Protein AF-A0A0A2BE56-F1 (afdb_monomer_lite)

Secondary structure (DSSP, 8-state):
--HHHHHHHHHHHHHHHHHHHHHHHHHHHHHHHHHHHHHHHHHHHHHHHHHHHHHHHHHHHHHHHHHHHTT-HHHHHHHHHHHHHHHHHHHHHHHHH-TTS-HHHHHHHHHHHIIIII--

Structure (mmCIF, N/CA/C/O backbone):
data_AF-A0A0A2BE56-F1
#
_entry.id   AF-A0A0A2BE56-F1
#
loop_
_atom_site.group_PDB
_atom_site.id
_atom_site.type_symbol
_atom_site.label_atom_id
_atom_site.label_alt_id
_atom_site.label_comp_id
_atom_site.label_asym_id
_atom_site.label_entity_id
_atom_site.label_seq_id
_atom_site.pdbx_PDB_ins_code
_atom_site.Cartn_x
_atom_site.Cartn_y
_atom_site.Cartn_z
_atom_site.occupancy
_atom_site.B_iso_or_equiv
_atom_site.auth_seq_id
_atom_site.auth_comp_id
_atom_site.auth_asym_id
_atom_site.auth_atom_id
_atom_site.pdbx_PDB_model_num
ATOM 1 N N . MET A 1 1 ? 39.576 18.722 -66.846 1.00 54.78 1 MET A N 1
ATOM 2 C CA . MET A 1 1 ? 39.852 18.968 -65.404 1.00 54.78 1 MET A CA 1
ATOM 3 C C . MET A 1 1 ? 38.613 19.342 -64.551 1.00 54.78 1 MET A C 1
ATOM 5 O O . MET A 1 1 ? 38.774 19.601 -63.365 1.00 54.78 1 MET A O 1
ATOM 9 N N . ARG A 1 2 ? 37.370 19.341 -65.079 1.00 52.50 2 ARG A N 1
ATOM 10 C CA . ARG A 1 2 ? 36.161 19.755 -64.320 1.00 52.50 2 ARG A CA 1
ATOM 11 C C . ARG A 1 2 ? 35.369 18.604 -63.658 1.00 52.50 2 ARG A C 1
ATOM 13 O O . ARG A 1 2 ? 34.871 18.797 -62.555 1.00 52.50 2 ARG A O 1
ATOM 20 N N . LEU A 1 3 ? 35.350 17.392 -64.230 1.00 44.75 3 LEU A N 1
ATOM 21 C CA . LEU A 1 3 ? 34.614 16.242 -63.658 1.00 44.75 3 LEU A CA 1
ATOM 22 C C . LEU A 1 3 ? 35.144 15.766 -62.290 1.00 44.75 3 LEU A C 1
ATOM 24 O O . LEU A 1 3 ? 34.359 15.506 -61.383 1.00 44.75 3 LEU A O 1
ATOM 28 N N . LYS A 1 4 ? 36.472 15.705 -62.097 1.00 48.50 4 LYS A N 1
ATOM 29 C CA . LYS A 1 4 ? 37.074 15.245 -60.826 1.00 48.50 4 LYS A CA 1
ATOM 30 C C . LYS A 1 4 ? 36.720 16.145 -59.628 1.00 48.50 4 LYS A C 1
ATOM 32 O O . LYS A 1 4 ? 36.636 15.649 -58.509 1.00 48.50 4 LYS A O 1
ATOM 37 N N . LYS A 1 5 ? 36.485 17.448 -59.845 1.00 51.06 5 LYS A N 1
ATOM 38 C CA . LYS A 1 5 ? 36.053 18.384 -58.786 1.00 51.06 5 LYS A CA 1
ATOM 39 C C . LYS A 1 5 ? 34.589 18.173 -58.389 1.00 51.06 5 LYS A C 1
ATOM 41 O O . LYS A 1 5 ? 34.299 18.205 -57.200 1.00 51.06 5 LYS A O 1
ATOM 46 N N . LEU A 1 6 ? 33.698 17.908 -59.348 1.00 42.38 6 LEU A N 1
ATOM 47 C CA . LEU A 1 6 ? 32.274 17.652 -59.082 1.00 42.38 6 LEU A CA 1
ATOM 48 C C . LEU A 1 6 ? 32.056 16.353 -58.294 1.00 42.38 6 LEU A C 1
ATOM 50 O O . LEU A 1 6 ? 31.308 16.349 -57.320 1.00 42.38 6 LEU A O 1
ATOM 54 N N . ILE A 1 7 ? 32.785 15.286 -58.637 1.00 53.09 7 ILE A N 1
ATOM 55 C CA . ILE A 1 7 ? 32.720 14.005 -57.914 1.00 53.09 7 ILE A CA 1
ATOM 56 C C . ILE A 1 7 ? 33.204 14.179 -56.466 1.00 53.09 7 ILE A C 1
ATOM 58 O O . ILE A 1 7 ? 32.495 13.792 -55.539 1.00 53.09 7 ILE A O 1
ATOM 62 N N . LYS A 1 8 ? 34.347 14.855 -56.263 1.00 52.22 8 LYS A N 1
ATOM 63 C CA . LYS A 1 8 ? 34.925 15.136 -54.933 1.00 52.22 8 LYS A CA 1
ATOM 64 C C . LYS A 1 8 ? 34.056 16.075 -54.080 1.00 52.22 8 LYS A C 1
ATOM 66 O O . LYS A 1 8 ? 34.041 15.970 -52.857 1.00 52.22 8 LYS A O 1
ATOM 71 N N . PHE A 1 9 ? 33.321 16.992 -54.710 1.00 54.28 9 PHE A N 1
ATOM 72 C CA . PHE A 1 9 ? 32.377 17.872 -54.020 1.00 54.28 9 PHE A CA 1
ATOM 73 C C . PHE A 1 9 ? 31.111 17.115 -53.593 1.00 54.28 9 PHE A C 1
ATOM 75 O O . PHE A 1 9 ? 30.674 17.256 -52.452 1.00 54.28 9 PHE A O 1
ATOM 82 N N . SER A 1 10 ? 30.572 16.247 -54.460 1.00 52.34 10 SER A N 1
ATOM 83 C CA . SER A 1 10 ? 29.408 15.411 -54.128 1.00 52.34 10 SER A CA 1
ATOM 84 C C . SER A 1 10 ? 29.715 14.390 -53.025 1.00 52.34 10 SER A C 1
ATOM 86 O O . SER A 1 10 ? 28.902 14.216 -52.118 1.00 52.34 10 SER A O 1
ATOM 88 N N . SER A 1 11 ? 30.917 13.797 -53.027 1.00 58.19 11 SER A N 1
ATOM 89 C CA . SER A 1 11 ? 31.343 12.847 -51.996 1.00 58.19 11 SER A CA 1
ATOM 90 C C . SER A 1 11 ? 31.505 13.525 -50.635 1.00 58.19 11 SER A C 1
ATOM 92 O O . SER A 1 11 ? 31.043 12.989 -49.636 1.00 58.19 11 SER A O 1
ATOM 94 N N . ASN A 1 12 ? 32.085 14.731 -50.589 1.00 61.94 12 ASN A N 1
ATOM 95 C CA . ASN A 1 12 ? 32.222 15.512 -49.353 1.00 61.94 12 ASN A CA 1
ATOM 96 C C . ASN A 1 12 ? 30.874 16.015 -48.813 1.00 61.94 12 ASN A C 1
ATOM 98 O O . ASN A 1 12 ? 30.682 16.128 -47.603 1.00 61.94 12 ASN A O 1
ATOM 102 N N . LEU A 1 13 ? 29.924 16.326 -49.696 1.00 60.41 13 LEU A N 1
ATOM 103 C CA . LEU A 1 13 ? 28.575 16.712 -49.291 1.00 60.41 13 LEU A CA 1
ATOM 104 C C . LEU A 1 13 ? 27.806 15.513 -48.716 1.00 60.41 13 LEU A C 1
ATOM 106 O O . LEU A 1 13 ? 27.116 15.651 -47.704 1.00 60.41 13 LEU A O 1
ATOM 110 N N . PHE A 1 14 ? 27.954 14.338 -49.333 1.00 62.19 14 PHE A N 1
ATOM 111 C CA . PHE A 1 14 ? 27.344 13.094 -48.872 1.00 62.19 14 PHE A CA 1
ATOM 112 C C . PHE A 1 14 ? 27.913 12.642 -47.520 1.00 62.19 14 PHE A C 1
ATOM 114 O O . PHE A 1 14 ? 27.144 12.381 -46.597 1.00 62.19 14 PHE A O 1
ATOM 121 N N . THR A 1 15 ? 29.240 12.647 -47.344 1.00 70.00 15 THR A N 1
ATOM 122 C CA . THR A 1 15 ? 29.876 12.295 -46.061 1.00 70.00 15 THR A CA 1
ATOM 123 C C . THR A 1 15 ? 29.505 13.264 -44.941 1.00 70.00 15 THR A C 1
ATOM 125 O O . THR A 1 15 ? 29.273 12.830 -43.816 1.00 70.00 15 THR A O 1
ATOM 128 N N . ASN A 1 16 ? 29.356 14.561 -45.231 1.00 74.62 16 ASN A N 1
ATOM 129 C CA . ASN A 1 16 ? 28.898 15.539 -44.242 1.00 74.62 16 ASN A CA 1
ATOM 130 C C . ASN A 1 16 ? 27.438 15.327 -43.817 1.00 74.62 16 ASN A C 1
ATOM 132 O O . ASN A 1 16 ? 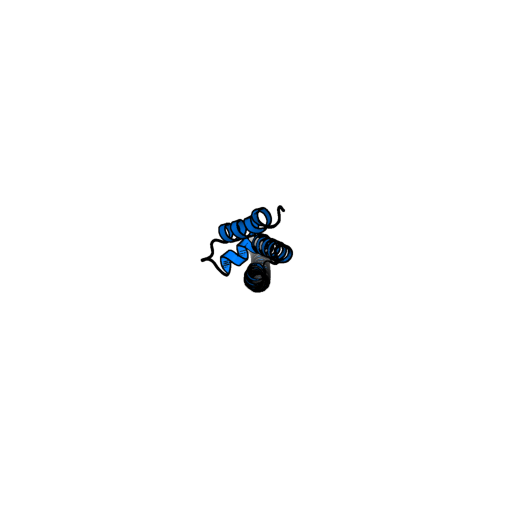27.124 15.477 -42.636 1.00 74.62 16 ASN A O 1
ATOM 136 N N . LYS A 1 17 ? 26.541 14.965 -44.745 1.00 76.44 17 LYS A N 1
ATOM 137 C CA . LYS A 1 17 ? 25.146 14.622 -44.410 1.00 76.44 17 LYS A CA 1
ATOM 138 C C . LYS A 1 17 ? 25.066 13.328 -43.600 1.00 76.44 17 LYS A C 1
ATOM 140 O O . LYS A 1 17 ? 24.389 13.308 -42.577 1.00 76.44 17 LYS A O 1
ATOM 145 N N . LEU A 1 18 ? 25.811 12.297 -44.003 1.00 78.62 18 LEU A N 1
ATOM 146 C CA . LEU A 1 18 ? 25.897 11.025 -43.281 1.00 78.62 18 LEU A CA 1
ATOM 147 C C . LEU A 1 18 ? 26.457 11.223 -41.863 1.00 78.62 18 LEU A C 1
ATOM 149 O O . LEU A 1 18 ? 25.890 10.720 -40.901 1.00 78.62 18 LEU A O 1
ATOM 153 N N . ARG A 1 19 ? 27.518 12.026 -41.707 1.00 81.44 19 ARG A N 1
ATOM 154 C CA . ARG A 1 19 ? 28.102 12.358 -40.398 1.00 81.44 19 ARG A CA 1
ATOM 155 C C . ARG A 1 19 ? 27.103 13.080 -39.495 1.00 81.44 19 ARG A C 1
ATOM 157 O O . ARG A 1 19 ? 26.989 12.726 -38.328 1.00 81.44 19 ARG A O 1
ATOM 164 N N . LYS A 1 20 ? 26.364 14.065 -40.021 1.00 83.38 20 LYS A N 1
ATOM 165 C CA . LYS A 1 20 ? 25.305 14.756 -39.264 1.00 83.38 20 LYS A CA 1
ATOM 166 C C . LYS A 1 20 ? 24.191 13.798 -38.840 1.00 83.38 20 LYS A C 1
ATOM 168 O O . LYS A 1 20 ? 23.735 13.884 -37.707 1.00 83.38 20 LYS A O 1
ATOM 173 N N . LEU A 1 21 ? 23.798 12.872 -39.717 1.00 87.00 21 LEU A N 1
ATOM 174 C CA . LEU A 1 21 ? 22.793 11.855 -39.413 1.00 87.00 21 LEU A CA 1
ATOM 175 C C . LEU A 1 21 ? 23.263 10.901 -38.305 1.00 87.00 21 LEU A C 1
ATOM 177 O O . LEU A 1 21 ? 22.516 10.655 -37.368 1.00 87.00 21 LEU A O 1
ATOM 181 N N . ILE A 1 22 ? 24.509 10.424 -38.363 1.00 87.06 22 ILE A N 1
ATOM 182 C CA . ILE A 1 22 ? 25.090 9.556 -37.325 1.00 87.06 22 ILE A CA 1
ATOM 183 C C . ILE A 1 22 ? 25.156 10.284 -35.978 1.00 87.06 22 ILE A C 1
ATOM 185 O O . ILE A 1 22 ? 24.778 9.712 -34.961 1.00 87.06 22 ILE A O 1
ATOM 189 N N . VAL A 1 23 ? 25.585 11.551 -35.963 1.00 87.25 23 VAL A N 1
ATOM 190 C CA . VAL A 1 23 ? 25.620 12.363 -34.733 1.00 87.25 23 VAL A CA 1
ATOM 191 C C . VAL A 1 23 ? 24.214 12.563 -34.162 1.00 87.25 23 VAL A C 1
ATOM 193 O O . VAL A 1 23 ? 24.034 12.466 -32.952 1.00 87.25 23 VAL A O 1
ATOM 196 N N . LEU A 1 24 ? 23.214 12.794 -35.017 1.00 90.06 24 LEU A N 1
ATOM 197 C CA . LEU A 1 24 ? 21.824 12.929 -34.588 1.00 90.06 24 LEU A CA 1
ATOM 198 C C . LEU A 1 24 ? 21.288 11.624 -33.984 1.00 90.06 24 LEU A C 1
ATOM 200 O O . LEU A 1 24 ? 20.693 11.655 -32.911 1.00 90.06 24 LEU A O 1
ATOM 204 N N . ILE A 1 25 ? 21.534 10.482 -34.636 1.00 91.12 25 ILE A N 1
ATOM 205 C CA . ILE A 1 25 ? 21.139 9.164 -34.120 1.00 91.12 25 ILE A CA 1
ATOM 206 C C . ILE A 1 25 ? 21.814 8.909 -32.773 1.00 91.12 25 ILE A C 1
ATOM 208 O O . ILE A 1 25 ? 21.128 8.550 -31.823 1.00 91.12 25 ILE A O 1
ATOM 212 N N . ALA A 1 26 ? 23.122 9.163 -32.665 1.00 88.38 26 ALA A N 1
ATOM 213 C CA . ALA A 1 26 ? 23.858 9.002 -31.416 1.00 88.38 26 ALA A CA 1
ATOM 214 C C . ALA A 1 26 ? 23.278 9.882 -30.298 1.00 88.38 26 ALA A C 1
ATOM 216 O O . ALA A 1 26 ? 23.071 9.402 -29.185 1.00 88.38 26 ALA A O 1
ATOM 217 N N . ALA A 1 27 ? 22.950 11.146 -30.581 1.00 87.25 27 ALA A N 1
ATOM 218 C CA . ALA A 1 27 ? 22.315 12.029 -29.605 1.00 87.25 27 ALA A CA 1
ATOM 219 C C . ALA A 1 27 ? 20.962 11.469 -29.132 1.00 87.25 27 ALA A C 1
ATOM 221 O O . ALA A 1 27 ? 20.740 11.355 -27.928 1.00 87.25 27 ALA A O 1
ATOM 222 N N . ILE A 1 28 ? 20.104 11.032 -30.062 1.00 91.25 28 ILE A N 1
ATOM 223 C CA . ILE A 1 28 ? 18.787 10.456 -29.750 1.00 91.25 28 ILE A CA 1
ATOM 224 C C . ILE A 1 28 ? 18.926 9.183 -28.908 1.00 91.25 28 ILE A C 1
ATOM 226 O O . ILE A 1 28 ? 18.275 9.067 -27.871 1.00 91.25 28 ILE A O 1
ATOM 230 N N . THR A 1 29 ? 19.785 8.239 -29.304 1.00 89.69 29 THR A N 1
ATOM 231 C CA . THR A 1 29 ? 19.970 6.984 -28.558 1.00 89.69 29 THR A CA 1
ATOM 232 C C . THR A 1 29 ? 20.488 7.240 -27.151 1.00 89.69 29 THR A C 1
ATOM 234 O O . THR A 1 29 ? 20.061 6.577 -26.210 1.00 89.69 29 THR A O 1
ATOM 237 N N . THR A 1 30 ? 21.367 8.233 -26.988 1.00 86.44 30 THR A N 1
ATOM 238 C CA . THR A 1 30 ? 21.906 8.596 -25.674 1.00 86.44 30 THR A CA 1
ATOM 239 C C . THR A 1 30 ? 20.819 9.219 -24.795 1.00 86.44 30 THR A C 1
ATOM 241 O O . THR A 1 30 ? 20.683 8.836 -23.636 1.00 86.44 30 THR A O 1
ATOM 244 N N . SER A 1 31 ? 19.986 10.114 -25.341 1.00 89.56 31 SER A N 1
ATOM 245 C CA . SER A 1 31 ? 18.838 10.678 -24.620 1.00 89.56 31 SER A CA 1
ATOM 246 C C . SER A 1 31 ? 17.840 9.602 -24.191 1.00 89.56 31 SER A C 1
ATOM 248 O O . SER A 1 31 ? 17.455 9.575 -23.026 1.00 89.56 31 SER A O 1
ATOM 250 N N . ILE A 1 32 ? 17.478 8.676 -25.087 1.00 91.50 32 ILE A N 1
ATOM 251 C CA . ILE A 1 32 ? 16.581 7.554 -24.764 1.00 91.50 32 ILE A CA 1
ATOM 252 C C . ILE A 1 32 ? 17.179 6.692 -23.647 1.00 91.50 32 ILE A C 1
ATOM 254 O O . ILE A 1 32 ? 16.481 6.357 -22.691 1.00 91.50 32 ILE A O 1
ATOM 258 N N . TYR A 1 33 ? 18.473 6.369 -23.735 1.00 92.19 33 TYR A N 1
ATOM 259 C CA . TYR A 1 33 ? 19.168 5.592 -22.712 1.00 92.19 33 TYR A CA 1
ATOM 260 C C . TYR A 1 33 ? 19.101 6.277 -21.341 1.00 92.19 33 TYR A C 1
ATOM 262 O O . TYR A 1 33 ? 18.660 5.656 -20.373 1.00 92.19 33 TYR A O 1
ATOM 270 N N . PHE A 1 34 ? 19.438 7.567 -21.251 1.00 88.56 34 PHE A N 1
ATOM 271 C CA . PHE A 1 34 ? 19.348 8.316 -19.994 1.00 88.56 34 PHE A CA 1
ATOM 272 C C . PHE A 1 34 ? 17.918 8.386 -19.454 1.00 88.56 34 PHE A C 1
ATOM 274 O O . PHE A 1 34 ? 17.712 8.136 -18.267 1.00 88.56 34 PHE A O 1
ATOM 281 N N . SER A 1 35 ? 16.928 8.653 -20.310 1.00 90.19 35 SER A N 1
ATOM 282 C CA . SER A 1 35 ? 15.519 8.651 -19.909 1.00 90.19 35 SER A CA 1
ATOM 283 C C . SER A 1 35 ? 15.084 7.289 -19.366 1.00 90.19 35 SER A C 1
ATOM 285 O O . SER A 1 35 ? 14.452 7.237 -18.315 1.00 90.19 35 SER A O 1
ATOM 287 N N . SER A 1 36 ? 15.469 6.180 -20.010 1.00 88.94 36 SER A N 1
ATOM 288 C CA . SER A 1 36 ? 15.148 4.835 -19.507 1.00 88.94 36 SER A CA 1
ATOM 289 C C . SER A 1 36 ? 15.794 4.545 -18.152 1.00 88.94 36 SER A C 1
ATOM 291 O O . SER A 1 36 ? 15.127 4.038 -17.252 1.00 88.94 36 SER A O 1
ATOM 293 N N . LYS A 1 37 ? 17.061 4.938 -17.971 1.00 90.19 37 LYS A N 1
ATOM 294 C CA . LYS A 1 37 ? 17.806 4.778 -16.716 1.00 90.19 37 LYS A CA 1
ATOM 295 C C . LYS A 1 37 ? 17.152 5.566 -15.583 1.00 90.19 37 LYS A C 1
ATOM 297 O O . LYS A 1 37 ? 17.035 5.053 -14.475 1.00 90.19 37 LYS A O 1
ATOM 302 N N . TYR A 1 38 ? 16.718 6.791 -15.870 1.00 90.69 38 TYR A N 1
ATOM 303 C CA . TYR A 1 38 ? 16.037 7.654 -14.909 1.00 90.69 38 TYR A CA 1
ATOM 304 C C . TYR A 1 38 ? 14.681 7.078 -14.484 1.00 90.69 38 TYR A C 1
ATOM 306 O O . TYR A 1 38 ? 14.420 6.944 -13.293 1.00 90.69 38 TYR A O 1
ATOM 314 N N . ILE A 1 39 ? 13.853 6.656 -15.448 1.00 90.31 39 ILE A N 1
ATOM 315 C CA . ILE A 1 39 ? 12.549 6.031 -15.172 1.00 90.31 39 ILE A CA 1
ATOM 316 C C . ILE A 1 39 ? 12.720 4.760 -14.334 1.00 90.31 39 ILE A C 1
ATOM 318 O O . ILE A 1 39 ? 11.943 4.513 -13.411 1.00 90.31 39 ILE A O 1
ATOM 322 N N . GLN A 1 40 ? 13.737 3.949 -14.640 1.00 89.69 40 GLN A N 1
ATOM 323 C CA . GLN A 1 40 ? 14.019 2.741 -13.875 1.00 89.69 40 GLN A CA 1
ATOM 324 C C . GLN A 1 40 ? 14.404 3.067 -12.427 1.00 89.69 40 GLN A C 1
ATOM 326 O O . GLN A 1 40 ? 13.865 2.450 -11.512 1.00 89.69 40 GLN A O 1
ATOM 331 N N . HIS A 1 41 ? 15.261 4.067 -12.215 1.00 90.56 41 HIS A N 1
ATOM 332 C CA . HIS A 1 41 ? 15.646 4.508 -10.874 1.00 90.56 41 HIS A CA 1
ATOM 333 C C . HIS A 1 41 ? 14.441 4.996 -10.060 1.00 90.56 41 HIS A C 1
ATOM 335 O O . HIS A 1 41 ? 14.235 4.558 -8.934 1.00 90.56 41 HIS A O 1
ATOM 341 N N . GLU A 1 42 ? 13.588 5.840 -10.646 1.00 90.06 42 GLU A N 1
ATOM 342 C CA . GLU A 1 42 ? 12.378 6.339 -9.978 1.00 90.06 42 GLU A CA 1
ATOM 343 C C . GLU A 1 42 ? 11.410 5.194 -9.625 1.00 90.06 42 GLU A C 1
ATOM 345 O O . GLU A 1 42 ? 10.750 5.204 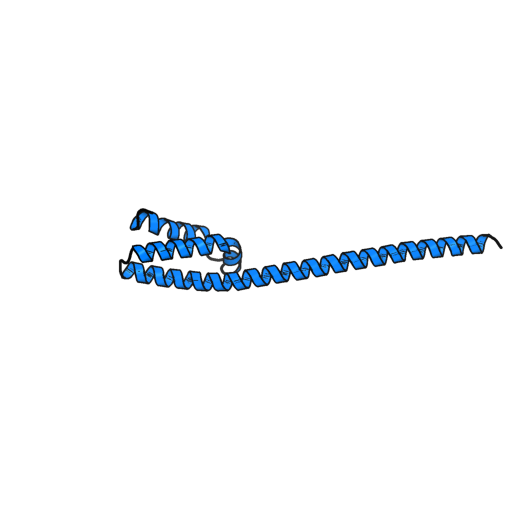-8.584 1.00 90.06 42 GLU A O 1
ATOM 350 N N . LYS A 1 43 ? 11.317 4.174 -10.490 1.00 90.38 43 LYS A N 1
ATOM 351 C CA . LYS A 1 43 ? 10.530 2.967 -10.212 1.00 90.38 43 LYS A CA 1
ATOM 352 C C . LYS A 1 43 ? 11.105 2.182 -9.030 1.00 90.38 43 LYS A C 1
ATOM 354 O O . LYS A 1 43 ? 10.335 1.751 -8.176 1.00 90.38 43 LYS A O 1
ATOM 359 N N . GLU A 1 44 ? 12.421 1.999 -8.979 1.00 91.81 44 GLU A N 1
ATOM 360 C CA . GLU A 1 44 ? 13.103 1.304 -7.881 1.00 91.81 44 GLU A CA 1
ATOM 361 C C . GLU A 1 44 ? 12.922 2.049 -6.550 1.00 91.81 44 GLU A C 1
ATOM 363 O O . GLU A 1 44 ? 12.543 1.430 -5.557 1.00 91.81 44 GLU A O 1
ATOM 368 N N . GLU A 1 45 ? 13.077 3.375 -6.532 1.00 91.88 45 GLU A N 1
ATOM 369 C CA . GLU A 1 45 ? 12.845 4.200 -5.337 1.00 91.88 45 GLU A CA 1
ATOM 370 C C . GLU A 1 45 ? 11.392 4.126 -4.847 1.00 91.88 45 GLU A C 1
ATOM 372 O O . GLU A 1 45 ? 11.144 3.959 -3.649 1.00 91.88 45 GLU A O 1
ATOM 377 N N . ARG A 1 46 ? 10.412 4.200 -5.761 1.00 91.94 46 ARG A N 1
ATOM 378 C CA . ARG A 1 46 ? 8.990 4.028 -5.411 1.00 91.94 46 ARG A CA 1
ATOM 379 C C . ARG A 1 46 ? 8.717 2.660 -4.7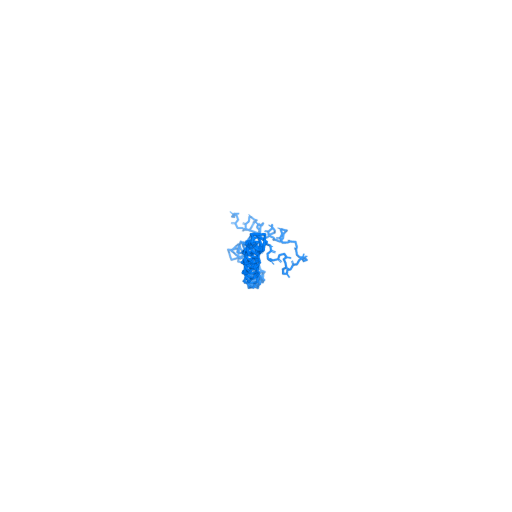99 1.00 91.94 46 ARG A C 1
ATOM 381 O O . ARG A 1 46 ? 7.995 2.577 -3.804 1.00 91.94 46 ARG A O 1
ATOM 388 N N . LEU A 1 47 ? 9.299 1.605 -5.364 1.00 93.62 47 LEU A N 1
ATOM 389 C CA . LEU A 1 47 ? 9.117 0.246 -4.865 1.00 93.62 47 LEU A CA 1
ATOM 390 C C . LEU A 1 47 ? 9.761 0.066 -3.483 1.00 93.62 47 LEU A C 1
ATOM 392 O O . LEU A 1 47 ? 9.137 -0.512 -2.599 1.00 93.62 47 LEU A O 1
ATOM 396 N N . GLN A 1 48 ? 10.955 0.624 -3.259 1.00 93.50 48 GLN A N 1
ATOM 397 C CA . GLN A 1 48 ? 11.612 0.614 -1.947 1.00 93.50 48 GLN A CA 1
ATOM 398 C C . GLN A 1 48 ? 10.795 1.358 -0.888 1.00 93.50 48 GLN A C 1
ATOM 400 O O . GLN A 1 48 ? 10.583 0.841 0.209 1.00 93.50 48 GLN A O 1
ATOM 405 N N . LYS A 1 49 ? 10.287 2.550 -1.219 1.00 94.69 49 LYS A N 1
ATOM 406 C CA . LYS A 1 49 ? 9.399 3.300 -0.325 1.00 94.69 49 LYS A CA 1
ATOM 407 C C . LYS A 1 49 ? 8.139 2.497 0.003 1.00 94.69 49 LYS A C 1
ATOM 409 O O . LYS A 1 49 ? 7.760 2.399 1.167 1.00 94.69 49 LYS A O 1
ATOM 414 N N . SER A 1 50 ? 7.531 1.888 -1.012 1.00 96.56 50 SER A N 1
ATOM 415 C CA . SER A 1 50 ? 6.318 1.085 -0.847 1.00 96.56 50 SER A CA 1
ATOM 416 C C . SER A 1 50 ? 6.564 -0.176 -0.022 1.00 96.56 50 SER A C 1
ATOM 418 O O . SER A 1 50 ? 5.700 -0.563 0.752 1.00 96.56 50 SER A O 1
ATOM 420 N N . ALA A 1 51 ? 7.750 -0.784 -0.097 1.00 95.88 51 ALA A N 1
ATOM 421 C CA . ALA A 1 51 ? 8.124 -1.881 0.794 1.00 95.88 51 ALA A CA 1
ATOM 422 C C . ALA A 1 51 ? 8.176 -1.431 2.267 1.00 95.88 51 ALA A C 1
ATOM 424 O O . ALA A 1 51 ? 7.735 -2.156 3.159 1.00 95.88 51 ALA A O 1
ATOM 425 N N . GLY A 1 52 ? 8.642 -0.206 2.529 1.00 97.19 52 GLY A N 1
ATOM 426 C CA . GLY A 1 52 ? 8.548 0.412 3.854 1.00 97.19 52 GLY A CA 1
ATOM 427 C C . GLY A 1 52 ? 7.098 0.629 4.301 1.00 97.19 52 GLY A C 1
ATOM 428 O O . GLY A 1 52 ? 6.740 0.279 5.426 1.00 97.19 52 GLY A O 1
ATOM 429 N N . ASP A 1 53 ? 6.246 1.139 3.412 1.00 97.81 53 ASP A N 1
ATOM 430 C CA . ASP A 1 53 ? 4.818 1.324 3.693 1.00 97.81 53 ASP A CA 1
ATOM 431 C C . ASP A 1 53 ? 4.090 -0.011 3.923 1.00 97.81 53 ASP A C 1
ATOM 433 O O . ASP A 1 53 ? 3.174 -0.064 4.743 1.00 97.81 53 ASP A O 1
ATOM 437 N N . LEU A 1 54 ? 4.513 -1.095 3.265 1.00 97.69 54 LEU A N 1
ATOM 438 C CA . LEU A 1 54 ? 3.992 -2.447 3.478 1.00 97.69 54 LEU A CA 1
ATOM 439 C C . LEU A 1 54 ? 4.354 -2.974 4.874 1.00 97.69 54 LEU A C 1
ATOM 441 O O . LEU A 1 54 ? 3.512 -3.543 5.566 1.00 97.69 54 LEU A O 1
ATOM 445 N N . LEU A 1 55 ? 5.578 -2.715 5.343 1.00 97.50 55 LEU A N 1
ATOM 446 C CA . LEU A 1 55 ? 5.969 -3.039 6.716 1.00 97.50 55 LEU A CA 1
ATOM 447 C C . LEU A 1 55 ? 5.131 -2.258 7.739 1.00 97.50 55 LEU A C 1
ATOM 449 O O . LEU A 1 55 ? 4.721 -2.809 8.760 1.00 97.50 55 LEU A O 1
ATOM 453 N N . ILE A 1 56 ? 4.872 -0.974 7.477 1.00 97.75 56 ILE A N 1
ATOM 454 C CA . ILE A 1 56 ? 3.988 -0.164 8.323 1.00 97.75 56 ILE A CA 1
ATOM 455 C C . ILE A 1 56 ? 2.568 -0.733 8.284 1.00 97.75 56 ILE A C 1
ATOM 457 O O . ILE A 1 56 ? 1.954 -0.864 9.336 1.00 97.75 56 ILE A O 1
ATOM 461 N N . PHE A 1 57 ? 2.063 -1.100 7.106 1.00 98.31 57 PHE A N 1
ATOM 462 C CA . PHE A 1 57 ? 0.754 -1.725 6.942 1.00 98.31 57 PHE A CA 1
ATOM 463 C C . PHE A 1 57 ? 0.620 -2.995 7.794 1.00 98.31 57 PHE A C 1
ATOM 465 O O . PHE A 1 57 ? -0.335 -3.098 8.558 1.00 98.31 57 PHE A O 1
ATOM 472 N N . ASN A 1 58 ? 1.607 -3.894 7.767 1.00 97.12 58 ASN A N 1
ATOM 473 C CA . ASN A 1 58 ? 1.585 -5.113 8.585 1.00 97.12 58 ASN A CA 1
ATOM 474 C C . ASN A 1 58 ? 1.539 -4.797 10.088 1.00 97.12 58 ASN A C 1
ATOM 476 O O . ASN A 1 58 ? 0.685 -5.315 10.799 1.00 97.12 58 ASN A O 1
ATOM 480 N N . LYS A 1 59 ? 2.360 -3.850 10.562 1.00 97.94 59 LYS A N 1
ATOM 481 C CA . LYS A 1 59 ? 2.307 -3.388 11.964 1.00 97.94 59 LYS A CA 1
ATOM 482 C C . LYS A 1 59 ? 0.956 -2.780 12.340 1.00 97.94 59 LYS A C 1
ATOM 484 O O . LYS A 1 59 ? 0.547 -2.824 13.497 1.00 97.94 59 LYS A O 1
ATOM 489 N N . LYS A 1 60 ? 0.272 -2.156 11.379 1.00 97.56 60 LYS A N 1
ATOM 490 C CA . LYS A 1 60 ? -1.063 -1.587 11.584 1.00 97.56 60 LYS A CA 1
ATOM 491 C C . LYS A 1 60 ? -2.125 -2.673 11.703 1.00 97.56 60 LYS A C 1
ATOM 493 O O . LYS A 1 60 ? -3.038 -2.486 12.497 1.00 97.56 60 LYS A O 1
ATOM 498 N N . LEU A 1 61 ? -1.985 -3.789 10.986 1.00 97.56 61 LEU A N 1
ATOM 499 C CA . LEU A 1 61 ? -2.843 -4.960 11.168 1.00 97.56 61 LEU A CA 1
ATOM 500 C C . LEU A 1 61 ? -2.636 -5.604 12.544 1.00 97.56 61 LEU A C 1
ATOM 502 O O . LEU A 1 61 ? -3.611 -5.795 13.258 1.00 97.56 61 LEU A O 1
ATOM 506 N N . GLU A 1 62 ? -1.387 -5.826 12.961 1.00 97.25 62 GLU A N 1
ATOM 507 C CA . GLU A 1 62 ? -1.078 -6.357 14.302 1.00 97.25 62 GLU A CA 1
ATOM 508 C C . GLU A 1 62 ? -1.662 -5.461 15.408 1.00 97.25 62 GLU A C 1
ATOM 510 O O . GLU A 1 62 ? -2.301 -5.924 16.350 1.00 97.25 62 GLU A O 1
ATOM 515 N N . SER A 1 63 ? -1.488 -4.142 15.271 1.00 97.62 63 SER A N 1
ATOM 516 C CA . SER A 1 63 ? -2.046 -3.184 16.224 1.00 97.62 63 SER A CA 1
ATOM 517 C C . SER A 1 63 ? -3.575 -3.181 16.210 1.00 97.62 63 SER A C 1
ATOM 519 O O . SER A 1 63 ? -4.189 -3.081 17.268 1.00 97.62 63 SER A O 1
ATOM 521 N N . LEU A 1 64 ? -4.197 -3.295 15.034 1.00 96.44 64 LEU A N 1
ATOM 522 C CA . LEU A 1 64 ? -5.648 -3.375 14.895 1.00 96.44 64 LEU A CA 1
ATOM 523 C C . LEU A 1 64 ? -6.206 -4.578 15.665 1.00 96.44 64 LEU A C 1
ATOM 525 O O . LEU A 1 64 ? -7.141 -4.402 16.443 1.00 96.44 64 LEU A O 1
ATOM 529 N N . GLU A 1 65 ? -5.603 -5.755 15.497 1.00 95.94 65 GLU A N 1
ATOM 530 C CA . GLU A 1 65 ? -5.973 -6.978 16.219 1.00 95.94 65 GLU A CA 1
ATOM 531 C C . GLU A 1 65 ? -5.869 -6.781 17.739 1.00 95.94 65 GLU A C 1
ATOM 533 O O . GLU A 1 65 ? -6.840 -7.005 18.462 1.00 95.94 65 GLU A O 1
ATOM 538 N N . GLU A 1 66 ? -4.747 -6.238 18.223 1.00 97.75 66 GLU A N 1
ATOM 539 C CA . GLU A 1 66 ? -4.542 -5.954 19.648 1.00 97.75 66 GLU A CA 1
ATOM 540 C C . GLU A 1 66 ? -5.592 -4.976 20.214 1.00 97.75 66 GLU A C 1
ATOM 542 O O . GLU A 1 66 ? -6.089 -5.145 21.332 1.00 97.75 66 GLU A O 1
ATOM 547 N N . GLN A 1 67 ? -5.943 -3.922 19.467 1.00 96.19 67 GLN A N 1
ATOM 548 C CA . GLN A 1 67 ? -6.944 -2.952 19.921 1.00 96.19 67 GLN A CA 1
ATOM 549 C C . GLN A 1 67 ? -8.361 -3.533 19.914 1.00 96.19 67 GLN A C 1
ATOM 551 O O . GLN A 1 67 ? -9.154 -3.175 20.792 1.00 96.19 67 GLN A O 1
ATOM 556 N N . MET A 1 68 ? -8.669 -4.437 18.980 1.00 93.56 68 MET A N 1
ATOM 557 C CA . MET A 1 68 ? -9.940 -5.162 18.954 1.00 93.56 68 MET A CA 1
ATOM 558 C C . MET A 1 68 ? -10.082 -6.072 20.176 1.00 93.56 68 MET A C 1
ATOM 560 O O . MET A 1 68 ? -11.130 -6.053 20.819 1.00 93.56 68 MET A O 1
ATOM 564 N N . GLU A 1 69 ? -9.027 -6.796 20.561 1.00 95.81 69 GLU A N 1
ATOM 565 C CA . GLU A 1 69 ? -9.017 -7.621 21.781 1.00 95.81 69 GLU A CA 1
ATOM 566 C C . GLU A 1 69 ? -9.235 -6.787 23.051 1.00 95.81 69 GLU A C 1
ATOM 568 O O . GLU A 1 69 ? -9.947 -7.196 23.969 1.00 95.81 69 GLU A O 1
ATOM 573 N N . LYS A 1 70 ? -8.665 -5.578 23.088 1.00 96.62 70 LYS A N 1
ATOM 574 C CA . LYS A 1 70 ? -8.828 -4.618 24.192 1.00 96.62 70 LYS A CA 1
ATOM 575 C C . LYS A 1 70 ? -10.150 -3.847 24.152 1.00 96.62 70 LYS A C 1
ATOM 577 O O . LYS A 1 70 ? -10.384 -3.027 25.040 1.00 96.62 70 LYS A O 1
ATOM 582 N N . LEU A 1 71 ? -10.995 -4.074 23.142 1.00 93.44 71 LEU A N 1
ATOM 583 C CA . LEU A 1 71 ? -12.244 -3.340 22.894 1.00 93.44 71 LEU A CA 1
ATOM 584 C C . LEU A 1 71 ? -12.045 -1.814 22.791 1.00 93.44 71 LEU A C 1
ATOM 586 O O . LEU A 1 71 ? -12.947 -1.027 23.089 1.00 93.44 71 LEU A O 1
ATOM 590 N N . ASN A 1 72 ? -10.861 -1.374 22.360 1.00 95.19 72 ASN A N 1
ATOM 591 C CA . ASN A 1 72 ? -10.546 0.034 22.142 1.00 95.19 72 ASN A CA 1
ATOM 592 C C . ASN A 1 72 ? -10.982 0.444 20.729 1.00 95.19 72 ASN A C 1
ATOM 594 O O . ASN A 1 72 ? -10.184 0.472 19.784 1.00 95.19 72 ASN A O 1
ATOM 598 N N . TRP A 1 73 ? -12.274 0.739 20.574 1.00 93.44 73 TRP A N 1
ATOM 599 C CA . TRP A 1 73 ? -12.883 0.996 19.266 1.00 93.44 73 TRP A CA 1
ATOM 600 C C . TRP A 1 73 ? -12.368 2.264 18.584 1.00 93.44 73 TRP A C 1
ATOM 602 O O . TRP A 1 73 ? -12.155 2.256 17.375 1.00 93.44 73 TRP A O 1
ATOM 612 N N . GLU A 1 74 ? -12.073 3.323 19.341 1.00 93.88 74 GLU A N 1
ATOM 613 C CA . GLU A 1 74 ? -11.487 4.548 18.781 1.00 93.88 74 GLU A CA 1
ATOM 614 C C . GLU A 1 74 ? -10.153 4.250 18.079 1.00 93.88 74 GLU A C 1
ATOM 616 O O . GLU A 1 74 ? -9.947 4.625 16.920 1.00 93.88 74 GLU A O 1
ATOM 621 N N . SER A 1 75 ? -9.265 3.512 18.753 1.00 95.44 75 SER A N 1
ATOM 622 C CA . SER A 1 75 ? -7.972 3.140 18.172 1.00 95.44 75 SER A CA 1
ATOM 623 C C . SER A 1 75 ? -8.136 2.130 17.037 1.00 95.44 75 SER A C 1
ATOM 625 O O . SER A 1 75 ? -7.537 2.310 15.982 1.00 95.44 75 SER A O 1
ATOM 627 N N . THR A 1 76 ? -9.020 1.141 17.189 1.00 96.44 76 THR A N 1
ATOM 628 C CA . THR A 1 76 ? -9.364 0.166 16.136 1.00 96.44 76 THR A CA 1
ATOM 629 C C . THR A 1 76 ? -9.772 0.861 14.828 1.00 96.44 76 THR A C 1
ATOM 631 O O . THR A 1 76 ? -9.268 0.565 13.741 1.00 96.44 76 THR A O 1
ATOM 634 N N . CYS A 1 77 ? -10.652 1.857 14.904 1.00 95.62 77 CYS A N 1
ATOM 635 C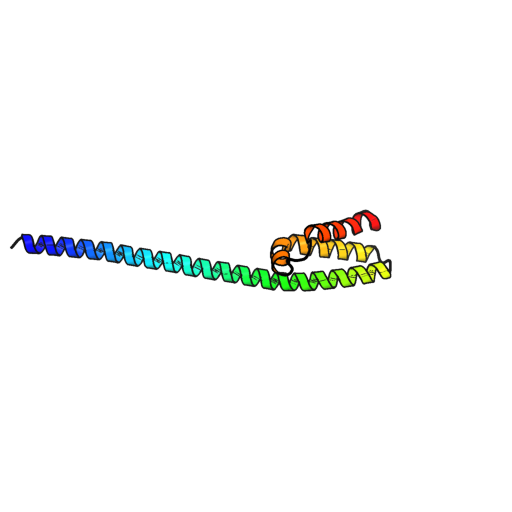 CA . CYS A 1 77 ? -11.117 2.579 13.723 1.00 95.62 77 CYS A CA 1
ATOM 636 C C . CYS A 1 77 ? -10.037 3.473 13.113 1.00 95.62 77 CYS A C 1
ATOM 638 O O . CYS A 1 77 ? -9.907 3.555 11.891 1.00 95.62 77 CYS A O 1
ATOM 640 N N . LYS A 1 78 ? -9.198 4.097 13.944 1.00 96.00 78 LYS A N 1
ATOM 641 C CA . LYS A 1 78 ? -8.047 4.861 13.458 1.00 96.00 78 LYS A CA 1
ATOM 642 C C . LYS A 1 78 ? -7.050 3.973 12.712 1.00 96.00 78 LYS A C 1
ATOM 644 O O . LYS A 1 78 ? -6.569 4.365 11.643 1.00 96.00 78 LYS A O 1
ATOM 649 N N . GLU A 1 79 ? -6.741 2.798 13.254 1.00 97.38 79 GLU A N 1
ATOM 650 C CA . GLU A 1 79 ? -5.763 1.890 12.655 1.00 97.38 79 GLU A CA 1
ATOM 651 C C . GLU A 1 79 ? -6.276 1.270 11.355 1.00 97.38 79 GLU A C 1
ATOM 653 O O . GLU A 1 79 ? -5.564 1.297 10.348 1.00 97.38 79 GLU A O 1
ATOM 658 N N . SER A 1 80 ? -7.542 0.849 11.312 1.00 97.88 80 SER A N 1
ATOM 659 C CA . SER A 1 80 ? -8.163 0.318 10.089 1.00 97.88 80 SER A CA 1
ATOM 660 C C . SER A 1 80 ? -8.223 1.350 8.953 1.00 97.88 80 SER A C 1
ATOM 662 O O . SER A 1 80 ? -7.814 1.053 7.827 1.00 97.88 80 SER A O 1
ATOM 664 N N . ILE A 1 81 ? -8.623 2.598 9.236 1.00 97.25 81 ILE A N 1
ATOM 665 C CA . ILE A 1 81 ? -8.610 3.692 8.246 1.00 97.25 81 ILE A CA 1
ATOM 666 C C . ILE A 1 81 ? -7.183 3.978 7.764 1.00 97.25 81 ILE A C 1
ATOM 668 O O . ILE A 1 81 ? -6.954 4.218 6.573 1.00 97.25 81 ILE A O 1
ATOM 672 N N . THR A 1 82 ? -6.207 3.970 8.672 1.00 97.69 82 THR A N 1
ATOM 673 C CA . THR A 1 82 ? -4.801 4.213 8.325 1.00 97.69 82 THR A CA 1
ATOM 674 C C . THR A 1 82 ? -4.272 3.116 7.402 1.00 97.69 82 THR A C 1
ATOM 676 O O . THR A 1 82 ? -3.702 3.430 6.355 1.00 97.69 82 THR A O 1
ATOM 679 N N . ALA A 1 83 ? -4.532 1.847 7.724 1.00 98.25 83 ALA A N 1
ATOM 680 C CA . ALA A 1 83 ? -4.161 0.699 6.902 1.00 98.25 83 ALA A CA 1
ATOM 681 C C . ALA A 1 83 ? -4.829 0.742 5.513 1.00 98.25 83 ALA A C 1
ATOM 683 O O . ALA A 1 83 ? -4.148 0.630 4.492 1.00 98.25 83 ALA A O 1
ATOM 684 N N . ALA A 1 84 ? -6.135 1.025 5.441 1.00 98.06 84 ALA A N 1
ATOM 685 C CA . ALA A 1 84 ? -6.856 1.162 4.171 1.00 98.06 84 ALA A CA 1
ATOM 686 C C . ALA A 1 84 ? -6.298 2.297 3.289 1.00 98.06 84 ALA A C 1
ATOM 688 O O . ALA A 1 84 ? -6.270 2.198 2.056 1.00 98.06 84 ALA A O 1
ATOM 689 N N . ASN A 1 85 ? -5.840 3.388 3.908 1.00 98.00 85 ASN A N 1
ATOM 690 C CA . ASN A 1 85 ? -5.211 4.502 3.205 1.00 98.00 85 ASN A CA 1
ATOM 691 C C . ASN A 1 85 ? -3.804 4.168 2.695 1.00 98.00 85 ASN A C 1
ATOM 693 O O . ASN A 1 85 ? -3.438 4.668 1.630 1.00 98.00 85 ASN A O 1
ATOM 697 N N 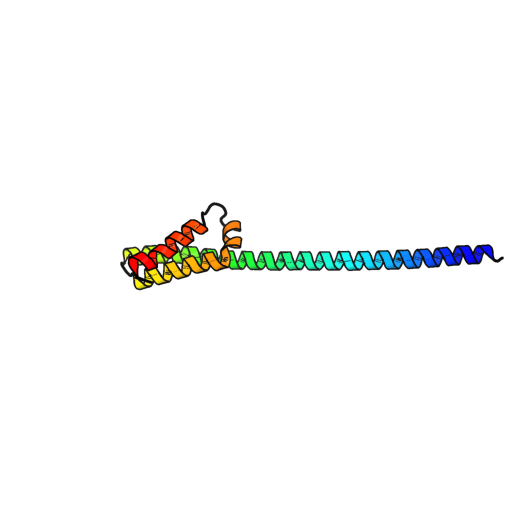. LEU A 1 86 ? -3.037 3.331 3.401 1.00 98.00 86 LEU A N 1
ATOM 698 C CA . LEU A 1 86 ? -1.747 2.831 2.911 1.00 98.00 86 LEU A CA 1
ATOM 699 C C . LEU A 1 86 ? -1.936 1.993 1.642 1.00 98.00 86 LEU A C 1
ATOM 701 O O . LEU A 1 86 ? -1.259 2.261 0.650 1.00 98.00 86 LEU A O 1
ATOM 705 N N . ILE A 1 87 ? -2.928 1.092 1.623 1.00 98.00 87 ILE A N 1
ATOM 706 C CA . ILE A 1 87 ? -3.278 0.329 0.413 1.00 98.00 87 ILE A CA 1
ATOM 707 C C . ILE A 1 87 ? -3.666 1.278 -0.723 1.00 98.00 87 ILE A C 1
ATOM 709 O O . ILE A 1 87 ? -3.161 1.159 -1.832 1.00 98.00 87 ILE A O 1
ATOM 713 N N . LYS A 1 88 ? -4.538 2.264 -0.465 1.00 97.62 88 LYS A N 1
ATOM 714 C CA . LYS A 1 88 ? -4.991 3.202 -1.509 1.00 97.62 88 LYS A CA 1
ATOM 715 C C . LYS A 1 88 ? -3.828 3.947 -2.173 1.00 97.62 88 LYS A C 1
ATOM 717 O O . LYS A 1 88 ? -3.880 4.190 -3.375 1.00 97.62 88 LYS A O 1
ATOM 722 N N . ARG A 1 89 ? -2.820 4.354 -1.397 1.00 96.75 89 ARG A N 1
ATOM 723 C CA . ARG A 1 89 ? -1.680 5.142 -1.893 1.00 96.75 89 ARG A CA 1
ATOM 724 C C . ARG A 1 89 ? -0.648 4.297 -2.632 1.00 96.75 89 ARG A C 1
ATOM 726 O O . ARG A 1 89 ? -0.033 4.820 -3.550 1.00 96.75 89 ARG A O 1
ATOM 733 N N . ASN A 1 90 ? -0.497 3.030 -2.248 1.00 97.38 90 ASN A N 1
ATOM 734 C CA . ASN A 1 90 ? 0.555 2.140 -2.742 1.00 97.38 90 ASN A CA 1
ATOM 735 C C . ASN A 1 90 ? -0.005 0.913 -3.479 1.00 97.38 90 ASN A C 1
ATOM 737 O O . ASN A 1 90 ? 0.666 -0.110 -3.560 1.00 97.38 90 ASN A O 1
ATOM 741 N N . LYS A 1 91 ? -1.248 0.976 -3.982 1.00 95.38 91 LYS A N 1
ATOM 742 C CA . LYS A 1 91 ? -1.976 -0.191 -4.515 1.00 95.38 91 LYS A CA 1
ATOM 743 C C . LYS A 1 91 ? -1.152 -0.972 -5.537 1.00 95.38 91 LYS A C 1
ATOM 745 O O . LYS A 1 91 ? -1.074 -2.193 -5.455 1.00 95.38 91 LYS A O 1
ATOM 750 N N . TYR A 1 92 ? -0.561 -0.268 -6.497 1.00 95.44 92 TYR A N 1
ATOM 751 C CA . TYR A 1 92 ? 0.184 -0.895 -7.582 1.00 95.44 92 TYR A CA 1
ATOM 752 C C . TYR A 1 92 ? 1.479 -1.542 -7.078 1.00 95.44 92 TYR A C 1
ATOM 754 O O . TYR A 1 92 ? 1.784 -2.683 -7.411 1.00 95.44 92 TYR A O 1
ATOM 762 N N . GLU A 1 93 ? 2.229 -0.844 -6.231 1.00 96.94 93 GLU A N 1
ATOM 763 C CA . GLU A 1 93 ? 3.469 -1.355 -5.662 1.00 96.94 93 GLU A CA 1
ATOM 764 C C . GLU A 1 93 ? 3.223 -2.514 -4.689 1.00 96.94 93 GLU A C 1
ATOM 766 O O . GLU A 1 93 ? 3.966 -3.490 -4.718 1.00 96.94 93 GLU A O 1
ATOM 771 N N . PHE A 1 94 ? 2.154 -2.472 -3.891 1.00 97.25 94 PHE A N 1
ATOM 772 C CA . PHE A 1 94 ? 1.739 -3.580 -3.026 1.00 97.25 94 PHE A CA 1
ATOM 773 C C . PHE A 1 94 ? 1.368 -4.824 -3.842 1.00 97.25 94 PHE A C 1
ATOM 775 O O . PHE A 1 94 ? 1.759 -5.923 -3.468 1.00 97.25 94 PHE A O 1
ATOM 782 N N . GLN A 1 95 ? 0.699 -4.669 -4.991 1.00 97.12 95 GLN A N 1
ATOM 783 C CA . GLN A 1 95 ? 0.424 -5.783 -5.911 1.00 97.12 95 GLN A CA 1
ATOM 784 C C . GLN A 1 95 ? 1.695 -6.385 -6.524 1.00 97.12 95 GLN A C 1
ATOM 786 O O . GLN A 1 95 ? 1.723 -7.574 -6.822 1.00 97.12 95 GLN A O 1
ATOM 791 N N . ILE A 1 96 ? 2.746 -5.585 -6.727 1.00 96.19 96 ILE A N 1
ATOM 792 C CA . ILE A 1 96 ? 4.044 -6.097 -7.187 1.00 96.19 96 ILE A CA 1
ATOM 793 C C . ILE A 1 96 ? 4.754 -6.858 -6.065 1.00 96.19 96 ILE A C 1
ATOM 795 O O . ILE A 1 96 ? 5.330 -7.913 -6.319 1.00 96.19 96 ILE A O 1
ATOM 799 N N . LEU A 1 97 ? 4.755 -6.301 -4.852 1.00 95.69 97 LEU A N 1
ATOM 800 C CA . LEU A 1 97 ? 5.476 -6.854 -3.705 1.00 95.69 97 LEU A CA 1
ATOM 801 C C . LEU A 1 97 ? 4.805 -8.118 -3.151 1.00 95.69 97 LEU A C 1
ATOM 803 O O . LEU A 1 97 ? 5.496 -9.076 -2.827 1.00 95.69 97 LEU A O 1
ATOM 807 N N . GLU A 1 98 ? 3.475 -8.129 -3.090 1.00 96.50 98 GLU A N 1
ATOM 808 C CA . GLU A 1 98 ? 2.648 -9.211 -2.549 1.00 96.50 98 GLU A CA 1
ATOM 809 C C . GLU A 1 98 ? 1.494 -9.514 -3.524 1.00 96.50 98 GLU A C 1
ATOM 811 O O . GLU A 1 98 ? 0.352 -9.079 -3.322 1.00 96.50 98 GLU A O 1
ATOM 816 N N . PRO A 1 99 ? 1.770 -10.238 -4.623 1.00 96.88 99 PRO A N 1
ATOM 817 C CA . PRO A 1 99 ? 0.804 -10.456 -5.704 1.00 96.88 99 PRO A CA 1
ATOM 818 C C . PRO A 1 99 ? -0.334 -11.411 -5.335 1.00 96.88 99 PRO A C 1
ATOM 820 O O . PRO A 1 99 ? -1.347 -11.457 -6.028 1.00 96.88 99 PRO A O 1
ATOM 823 N N . ASN A 1 100 ? -0.172 -12.182 -4.258 1.00 96.69 100 ASN A N 1
ATOM 824 C CA . ASN A 1 100 ? -1.132 -13.205 -3.848 1.00 96.69 100 ASN A CA 1
ATOM 825 C C . ASN A 1 100 ? -2.252 -12.659 -2.952 1.00 96.69 100 ASN A C 1
ATOM 827 O O . ASN A 1 100 ? -3.170 -13.401 -2.610 1.00 96.69 100 ASN A O 1
ATOM 831 N N . TYR A 1 101 ? -2.181 -11.389 -2.549 1.00 94.94 101 TYR 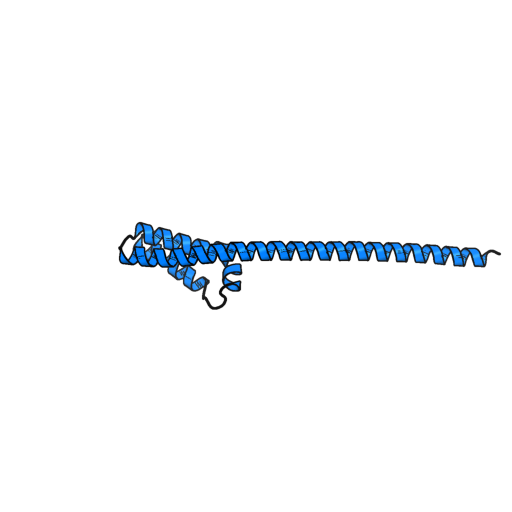A N 1
ATOM 832 C CA . TYR A 1 101 ? -3.202 -10.766 -1.717 1.00 94.94 101 TYR A CA 1
ATOM 833 C C . TYR A 1 101 ? -4.267 -10.056 -2.549 1.00 94.94 101 TYR A C 1
ATOM 835 O O . TYR A 1 101 ? -3.977 -9.264 -3.450 1.00 94.94 101 TYR A O 1
ATOM 843 N N . SER A 1 102 ? -5.526 -10.277 -2.171 1.00 96.88 102 SER A N 1
ATOM 844 C CA . SER A 1 102 ? -6.681 -9.541 -2.680 1.00 96.88 102 SER A CA 1
ATOM 845 C C . SER A 1 102 ? -6.731 -8.135 -2.075 1.00 96.88 102 SER A C 1
ATOM 847 O O . SER A 1 102 ? -7.553 -7.833 -1.215 1.00 96.88 102 SER A O 1
ATOM 849 N N . TRP A 1 103 ? -5.831 -7.250 -2.507 1.00 97.12 103 TRP A N 1
ATOM 850 C CA . TRP A 1 103 ? -5.675 -5.908 -1.930 1.00 97.12 103 TRP A CA 1
ATOM 851 C C . TRP A 1 103 ? -6.953 -5.059 -1.929 1.00 97.12 103 TRP A C 1
ATOM 853 O O . TRP A 1 103 ? -7.149 -4.248 -1.022 1.00 97.12 103 TRP A O 1
ATOM 863 N N . ASP A 1 104 ? -7.828 -5.246 -2.918 1.00 96.94 104 ASP A N 1
ATOM 864 C CA . ASP A 1 104 ? -9.128 -4.575 -2.957 1.00 96.94 104 ASP A CA 1
ATOM 865 C C . ASP A 1 104 ? -10.075 -5.105 -1.869 1.00 96.94 104 ASP A C 1
ATOM 867 O O . ASP A 1 104 ? -10.627 -4.303 -1.119 1.00 96.94 104 ASP A O 1
ATOM 871 N N . GLU A 1 105 ? -10.169 -6.426 -1.697 1.00 97.81 105 GLU A N 1
ATOM 872 C CA . GLU A 1 105 ? -10.984 -7.061 -0.648 1.00 97.81 105 GLU A CA 1
ATOM 873 C C . GLU A 1 105 ? -10.481 -6.692 0.753 1.00 97.81 105 GLU A C 1
ATOM 875 O O . GLU A 1 105 ? -11.260 -6.282 1.611 1.00 97.81 105 GLU A O 1
ATOM 880 N N . ILE A 1 106 ? -9.163 -6.749 0.979 1.00 98.06 106 ILE A N 1
ATOM 881 C CA . ILE A 1 106 ? -8.547 -6.357 2.257 1.00 98.06 106 ILE A CA 1
ATOM 882 C C . ILE A 1 106 ? -8.903 -4.905 2.585 1.00 98.06 106 ILE A C 1
ATOM 884 O O . ILE A 1 106 ? -9.306 -4.584 3.704 1.00 98.06 106 ILE A O 1
ATOM 888 N N . ARG A 1 107 ? -8.784 -4.005 1.603 1.00 98.12 107 ARG A N 1
ATOM 889 C CA . ARG A 1 107 ? -9.137 -2.597 1.787 1.00 98.12 107 ARG A CA 1
ATOM 890 C C . ARG A 1 107 ? -10.624 -2.419 2.082 1.00 98.12 107 ARG A C 1
ATOM 892 O O . ARG A 1 107 ? -10.966 -1.564 2.896 1.00 98.12 107 ARG A O 1
ATOM 899 N N . GLU A 1 108 ? -11.499 -3.170 1.423 1.00 97.69 108 GLU A N 1
ATOM 900 C CA . GLU A 1 108 ? -12.938 -3.127 1.685 1.00 97.69 108 GLU A CA 1
ATOM 901 C C . GLU A 1 108 ? -13.261 -3.556 3.115 1.00 97.69 108 GLU A C 1
ATOM 903 O O . GLU A 1 108 ? -13.947 -2.808 3.812 1.00 97.69 108 GLU A O 1
ATOM 908 N N . VAL A 1 109 ? -12.696 -4.671 3.586 1.00 97.06 109 VAL A N 1
ATOM 909 C CA . VAL A 1 109 ? -12.860 -5.152 4.968 1.00 97.06 109 VAL A CA 1
ATOM 910 C C . VAL A 1 109 ? -12.393 -4.101 5.975 1.00 97.06 109 VAL A C 1
ATOM 912 O O . VAL A 1 109 ? -13.134 -3.748 6.894 1.00 97.06 109 VAL A O 1
ATOM 915 N N . LEU A 1 110 ? -11.207 -3.518 5.771 1.00 97.75 110 LEU A N 1
ATOM 916 C CA . LEU A 1 110 ? -10.687 -2.459 6.643 1.00 97.75 110 LEU A CA 1
ATOM 917 C C . LEU A 1 110 ? -11.607 -1.228 6.690 1.00 97.75 110 LEU A C 1
ATOM 919 O O . LEU A 1 110 ? -11.698 -0.565 7.719 1.00 97.75 110 LEU A O 1
ATOM 923 N N . LEU A 1 111 ? -12.313 -0.920 5.600 1.00 96.94 111 LEU A N 1
ATOM 924 C CA . LEU A 1 111 ? -13.266 0.191 5.539 1.00 96.94 111 LEU A CA 1
ATOM 925 C C . LEU A 1 111 ? -14.658 -0.152 6.089 1.00 96.94 111 LEU A C 1
ATOM 927 O O . LEU A 1 111 ? -15.456 0.766 6.283 1.00 96.94 111 LEU A O 1
ATOM 931 N N . MET A 1 112 ? -14.973 -1.425 6.341 1.00 96.38 112 MET A N 1
ATOM 932 C CA . MET A 1 112 ? -16.208 -1.820 7.031 1.00 96.38 112 MET A CA 1
ATOM 933 C C . MET A 1 112 ? -16.105 -1.591 8.539 1.00 96.38 112 MET A C 1
ATOM 935 O O . MET A 1 112 ? -17.063 -1.125 9.145 1.00 96.38 112 MET A O 1
ATOM 939 N N . ILE A 1 113 ? -14.932 -1.828 9.132 1.00 94.62 113 ILE A N 1
ATOM 940 C CA . ILE A 1 113 ? -14.685 -1.657 10.573 1.00 94.62 113 ILE A CA 1
ATOM 941 C C . ILE A 1 113 ? -15.186 -0.301 11.116 1.00 94.62 113 ILE A C 1
ATOM 943 O O . ILE A 1 113 ? -16.001 -0.300 12.040 1.00 94.62 113 ILE A O 1
ATOM 947 N N . PRO A 1 114 ? -14.780 0.864 10.572 1.00 94.88 114 PRO A N 1
ATOM 948 C CA . PRO A 1 114 ? -15.247 2.149 11.091 1.00 94.88 114 PRO A CA 1
ATOM 949 C C . PRO A 1 114 ? -16.759 2.368 10.939 1.00 94.88 114 PRO A C 1
ATOM 951 O O . PRO A 1 114 ? -17.358 3.010 11.804 1.00 94.88 114 PRO A O 1
ATOM 954 N N . LYS A 1 115 ? -17.383 1.801 9.900 1.00 93.44 115 LYS A N 1
ATOM 955 C CA . LYS A 1 115 ? -18.830 1.915 9.667 1.00 93.44 115 LYS A CA 1
ATOM 956 C C . LYS A 1 115 ? -19.621 1.135 10.710 1.00 93.44 115 LYS A C 1
ATOM 958 O O . LYS A 1 115 ? -20.564 1.666 11.290 1.00 93.44 115 LYS A O 1
ATOM 963 N N . GLU A 1 116 ? -19.200 -0.100 10.967 1.00 90.75 116 GLU A N 1
ATOM 964 C CA . GLU A 1 116 ? -19.884 -1.018 11.879 1.00 90.75 116 GLU A CA 1
ATOM 965 C C . GLU A 1 116 ? -19.647 -0.649 13.349 1.00 90.75 116 GLU A C 1
ATOM 967 O O . GLU A 1 116 ? -20.582 -0.623 14.149 1.00 90.75 116 GLU A O 1
ATOM 972 N N . PHE A 1 117 ? -18.405 -0.320 13.717 1.00 87.50 117 PHE A N 1
ATOM 973 C CA . PHE A 1 117 ? -18.014 -0.201 15.126 1.00 87.50 117 PHE A CA 1
ATOM 974 C C . PHE A 1 117 ? -17.877 1.241 15.622 1.00 87.50 117 PHE A C 1
ATOM 976 O O . PHE A 1 117 ? -18.022 1.484 16.819 1.00 87.50 117 PHE A O 1
ATOM 983 N N . CYS A 1 118 ? -17.640 2.209 14.731 1.00 84.50 118 CYS A N 1
ATOM 984 C CA . CYS A 1 118 ? -17.406 3.607 15.117 1.00 84.50 118 CYS A CA 1
ATOM 985 C C . CYS A 1 118 ? -18.425 4.606 14.579 1.00 84.50 118 CYS A C 1
ATOM 987 O O . CYS A 1 118 ? -18.388 5.765 14.991 1.00 84.50 118 CYS A O 1
ATOM 989 N N . LYS A 1 119 ? -19.354 4.172 13.716 1.00 79.75 119 LYS A N 1
ATOM 990 C CA . LYS A 1 119 ? -20.364 5.036 13.081 1.00 79.75 119 LYS A CA 1
ATOM 991 C C . LYS A 1 119 ? -19.739 6.208 12.302 1.00 79.75 119 LYS A C 1
ATOM 993 O O . LYS A 1 119 ? -20.300 7.305 12.288 1.00 79.75 119 LYS A O 1
ATOM 998 N N . LEU A 1 120 ? -18.571 5.966 11.700 1.00 63.12 120 LEU A N 1
ATOM 999 C CA . LEU A 1 120 ? -17.858 6.889 10.807 1.00 63.12 120 LEU A CA 1
ATOM 1000 C C . LEU A 1 120 ? -18.148 6.584 9.334 1.00 63.12 120 LEU A C 1
ATOM 1002 O O . LEU A 1 120 ? -18.338 5.393 8.996 1.00 63.12 120 LEU A O 1
#

Radius of gyration: 29.88 Å; chains: 1; bounding box: 60×33×90 Å

pLDDT: mean 88.46, std 14.13, range [42.38, 98.31]

Sequence (120 aa):
MRLKKLIKFSSNLFTNKLRKLIVLIAAITTSIYFSSKYIQHEKEERLQKSAGDLLIFNKKLESLEEQMEKLNWESTCKESITAANLIKRNKYEFQILEPNYSWDEIREVLLMIPKEFCKL

Foldseek 3Di:
DPPVVVVVVVVVVVVVVVVVVVVVVVVVVVVVVVVVVVVVVVVVVLLVVLVVLVVVLVVLVVVLVVCVVVVVLVSNLVSLVSSLVSCVVCVPSCCVVPVPDPSVVSSVVSVVSCVVRVVD